Protein AF-A0A290Z9R5-F1 (afdb_monomer_lite)

Secondary structure (DSSP, 8-state):
--HHHHHHHGGGGTTS-HHHHHHHHHHH-TTTS--SPPTTTT----HHHHHHHHSTT-TTHHHHHHHHHHHTGGG--S-BTTB-HHHHHHHHHHHHTT-------

Radius of gyration: 13.71 Å; chains: 1; bounding box: 34×27×37 Å

Foldseek 3Di:
DCLLVLLVVLVVCQAPELVNLVVCCCPQVPLNPDPDDDPCPPPPDDLLRVLQVNCPPRPSLSSQLNSCCVPCNLNDAHHGSSDHSVSSNVSSVSNVVVDHGDDPD

Organism: NCBI:txid42197

pLDDT: mean 92.12, std 8.12, range [52.75, 98.31]

Sequence (105 aa):
MNLVGIAWALDLLRWVPTGVLVAVVEWDGLCWAAEDLPPWDGELLTDRELAARMCAGCPVADECLELELRTGGEFGVGVWGGLCEQDRRELFPHWLRRGERWERP

InterPro domains:
  IPR034768 WhiB-like iron-sulfur binding domain [PF02467] (47-91)
  IPR034768 WhiB-like iron-sulfur binding domain [PS51674] (30-90)

Structure (mmCIF, N/CA/C/O backbone):
data_AF-A0A290Z9R5-F1
#
_entry.id   AF-A0A290Z9R5-F1
#
loop_
_atom_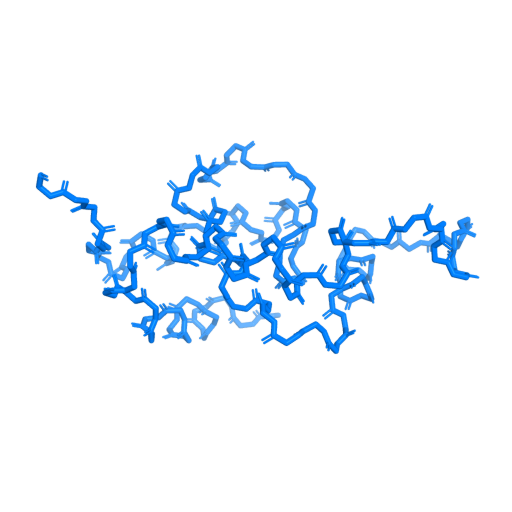site.group_PDB
_atom_site.id
_atom_site.type_symbol
_atom_site.label_atom_id
_atom_site.label_alt_id
_atom_site.label_comp_id
_atom_site.label_asym_id
_atom_site.label_entity_id
_atom_site.label_seq_id
_atom_site.pdbx_PDB_ins_code
_atom_site.Cartn_x
_atom_site.Cartn_y
_atom_site.Cartn_z
_atom_site.occupancy
_atom_site.B_iso_or_equiv
_atom_site.auth_seq_id
_atom_site.auth_comp_id
_atom_site.auth_asym_id
_atom_site.auth_atom_id
_atom_site.pdbx_PDB_model_num
ATOM 1 N N . MET A 1 1 ? -3.736 7.997 -13.945 1.00 79.44 1 MET A N 1
ATOM 2 C CA . MET A 1 1 ? -4.064 6.953 -12.951 1.00 79.44 1 MET A CA 1
ATOM 3 C C . MET A 1 1 ? -5.342 7.360 -12.226 1.00 79.44 1 MET A C 1
ATOM 5 O O . MET A 1 1 ? -5.507 8.546 -11.973 1.00 79.44 1 MET A O 1
ATOM 9 N N . ASN A 1 2 ? -6.269 6.437 -11.950 1.00 93.00 2 ASN A N 1
ATOM 10 C CA . ASN A 1 2 ? -7.528 6.755 -11.262 1.00 93.00 2 ASN A CA 1
ATOM 11 C C . ASN A 1 2 ? -7.393 6.518 -9.746 1.00 93.00 2 ASN A C 1
ATOM 13 O O . ASN A 1 2 ? -7.772 5.459 -9.254 1.00 93.00 2 ASN A O 1
ATOM 17 N N . LEU A 1 3 ? -6.864 7.503 -9.011 1.00 94.56 3 LEU A N 1
ATOM 18 C CA . LEU A 1 3 ? -6.632 7.389 -7.561 1.00 94.56 3 LEU A CA 1
ATOM 19 C C . LEU A 1 3 ? -7.930 7.191 -6.762 1.00 94.56 3 LEU A C 1
ATOM 21 O O . LEU A 1 3 ? -7.952 6.466 -5.774 1.00 94.56 3 LEU A O 1
ATOM 25 N N . VAL A 1 4 ? -9.041 7.784 -7.214 1.00 95.25 4 VAL A N 1
ATOM 26 C CA . VAL A 1 4 ? -10.359 7.576 -6.589 1.00 95.25 4 VAL A CA 1
ATOM 27 C C . VAL A 1 4 ? -10.809 6.125 -6.750 1.00 95.25 4 VAL A C 1
ATOM 29 O O . VAL A 1 4 ? -11.284 5.529 -5.789 1.00 95.25 4 VAL A O 1
ATOM 32 N N . GLY A 1 5 ? -10.631 5.554 -7.943 1.00 97.12 5 GLY A N 1
ATOM 33 C CA . GLY A 1 5 ? -10.948 4.153 -8.213 1.00 97.12 5 GLY A CA 1
ATOM 34 C C . GLY A 1 5 ? -10.111 3.190 -7.373 1.00 97.12 5 GLY A C 1
ATOM 35 O O . GLY A 1 5 ? -10.663 2.241 -6.829 1.00 97.12 5 GLY A O 1
ATOM 36 N N . ILE A 1 6 ? -8.816 3.474 -7.199 1.00 96.81 6 ILE A N 1
ATOM 37 C CA . ILE A 1 6 ? -7.935 2.687 -6.321 1.00 96.81 6 ILE A CA 1
ATOM 38 C C . ILE A 1 6 ? -8.431 2.763 -4.872 1.00 96.81 6 ILE A C 1
ATOM 40 O O . ILE A 1 6 ? -8.658 1.734 -4.246 1.00 96.81 6 ILE A O 1
ATOM 44 N N . ALA A 1 7 ? -8.701 3.965 -4.354 1.00 96.88 7 ALA A N 1
ATOM 45 C CA . ALA A 1 7 ? -9.231 4.123 -2.998 1.00 96.88 7 ALA A CA 1
ATOM 46 C C . ALA A 1 7 ? -10.572 3.390 -2.787 1.00 96.88 7 ALA A C 1
ATOM 48 O O . ALA A 1 7 ? -10.845 2.930 -1.682 1.00 96.88 7 ALA A O 1
ATOM 49 N N . TRP A 1 8 ? -11.415 3.291 -3.822 1.00 96.81 8 TRP A N 1
ATOM 50 C CA . TRP A 1 8 ? -12.656 2.510 -3.779 1.00 96.81 8 TRP A CA 1
ATOM 51 C C . TRP A 1 8 ? -12.415 1.006 -3.774 1.00 96.81 8 TRP A C 1
ATOM 53 O O . TRP A 1 8 ? -13.110 0.304 -3.047 1.00 96.81 8 TRP A O 1
ATOM 63 N N . ALA A 1 9 ? -11.452 0.508 -4.552 1.00 96.62 9 ALA A N 1
ATOM 64 C CA . ALA A 1 9 ? -11.108 -0.910 -4.545 1.00 96.62 9 ALA A CA 1
ATOM 65 C C . ALA A 1 9 ? -10.714 -1.363 -3.129 1.00 96.62 9 ALA A C 1
ATOM 67 O O . ALA A 1 9 ? -11.264 -2.331 -2.615 1.00 96.62 9 ALA A O 1
ATOM 68 N N . LEU A 1 10 ? -9.894 -0.574 -2.429 1.00 97.81 10 LEU A N 1
ATOM 69 C CA . LEU A 1 10 ? -9.427 -0.900 -1.076 1.00 97.81 10 LEU A CA 1
ATOM 70 C C . LEU A 1 10 ? -10.534 -0.977 -0.006 1.00 97.81 10 LEU A C 1
ATOM 72 O O . LEU A 1 10 ? -10.299 -1.475 1.094 1.00 97.81 10 LEU A O 1
ATOM 76 N N . ASP A 1 11 ? -11.767 -0.546 -0.297 1.00 97.19 11 ASP A N 1
ATOM 77 C CA . ASP A 1 11 ? -12.887 -0.739 0.631 1.00 97.19 11 ASP A CA 1
ATOM 78 C C . ASP A 1 11 ? -13.222 -2.214 0.875 1.00 97.19 11 ASP A C 1
ATOM 80 O O . ASP A 1 11 ? -13.776 -2.533 1.930 1.00 97.19 11 ASP A O 1
ATOM 84 N N . LEU A 1 12 ? -12.853 -3.113 -0.045 1.00 96.19 12 LEU A N 1
ATOM 85 C CA . LEU A 1 12 ? -13.014 -4.558 0.145 1.00 96.19 12 LEU A CA 1
ATOM 86 C C . LEU A 1 12 ? -12.197 -5.081 1.341 1.00 96.19 12 LEU A C 1
ATOM 88 O O . LEU A 1 12 ? -12.587 -6.060 1.975 1.00 96.19 12 LEU A O 1
ATOM 92 N N . LEU A 1 13 ? -11.116 -4.383 1.708 1.00 97.62 13 LEU A N 1
ATOM 93 C CA . LEU A 1 13 ? -10.216 -4.738 2.808 1.00 97.62 13 LEU A CA 1
ATOM 94 C C . LEU A 1 13 ? -10.531 -4.001 4.113 1.00 97.62 13 LEU A C 1
ATOM 96 O O . LEU A 1 13 ? -9.860 -4.211 5.126 1.00 97.62 13 LEU A O 1
ATOM 100 N N . ARG A 1 14 ? -11.564 -3.149 4.129 1.00 95.75 14 ARG A N 1
ATOM 101 C CA . ARG A 1 14 ? -11.883 -2.257 5.256 1.00 95.75 14 ARG A CA 1
ATOM 102 C C . ARG A 1 14 ? -11.924 -2.961 6.610 1.00 95.75 14 ARG A C 1
ATOM 104 O O . ARG A 1 14 ? -11.440 -2.418 7.601 1.00 95.75 14 ARG A O 1
ATOM 111 N N . TRP A 1 15 ? -12.508 -4.155 6.634 1.00 95.69 15 TRP A N 1
ATOM 112 C CA . TRP A 1 15 ? -12.740 -4.942 7.846 1.00 95.69 15 TRP A CA 1
ATOM 113 C C . TRP A 1 15 ? -11.727 -6.068 8.049 1.00 95.69 15 TRP A C 1
ATOM 115 O O . TRP A 1 15 ? -11.849 -6.843 8.994 1.00 95.69 15 TRP A O 1
ATOM 125 N N . VAL A 1 16 ? -10.722 -6.165 7.177 1.00 96.44 16 VAL A N 1
ATOM 126 C CA . VAL A 1 16 ? -9.619 -7.108 7.348 1.00 96.44 16 VAL A CA 1
ATOM 127 C C . VAL A 1 16 ? -8.702 -6.572 8.449 1.00 96.44 16 VAL A C 1
ATOM 129 O O . VAL A 1 16 ? -8.278 -5.416 8.366 1.00 96.44 16 VAL A O 1
ATOM 132 N N . PRO A 1 17 ? -8.377 -7.362 9.487 1.00 96.19 17 PRO A N 1
ATOM 133 C CA . PRO A 1 17 ? -7.453 -6.916 10.519 1.00 96.19 17 PRO A CA 1
ATOM 134 C C . PRO A 1 17 ? -6.060 -6.630 9.963 1.00 96.19 17 PRO A C 1
ATOM 136 O O . PRO A 1 17 ? -5.544 -7.410 9.168 1.00 96.19 17 PRO A O 1
ATOM 139 N N . THR A 1 18 ? -5.402 -5.571 10.444 1.00 95.62 18 THR A N 1
ATOM 140 C CA . THR A 1 18 ? -4.048 -5.207 9.985 1.00 95.62 18 THR A CA 1
ATOM 141 C C . THR A 1 18 ? -3.051 -6.360 10.129 1.00 95.62 18 THR A C 1
ATOM 143 O O . THR A 1 18 ? -2.252 -6.582 9.232 1.00 95.62 18 THR A O 1
ATOM 146 N N . GLY A 1 19 ? -3.144 -7.170 11.191 1.00 95.50 19 GLY A N 1
ATOM 147 C CA . GLY A 1 19 ? -2.286 -8.353 11.347 1.00 95.50 19 GLY A CA 1
ATOM 148 C C . GLY A 1 19 ? -2.504 -9.443 10.287 1.00 95.50 19 GLY A C 1
ATOM 149 O O . GLY A 1 19 ? -1.571 -10.172 9.974 1.00 95.50 19 GLY A O 1
ATOM 150 N N . VAL A 1 20 ? -3.706 -9.540 9.707 1.00 96.69 20 VAL A N 1
ATOM 151 C CA . VAL A 1 20 ? -3.975 -10.447 8.577 1.00 96.69 20 VAL A CA 1
ATOM 152 C C . VAL A 1 20 ? -3.359 -9.888 7.298 1.00 96.69 20 VAL A C 1
ATOM 154 O O . VAL A 1 20 ? -2.754 -10.650 6.554 1.00 96.69 20 VAL A O 1
ATOM 157 N N . LEU A 1 21 ? -3.451 -8.571 7.074 1.00 97.19 21 LEU A N 1
ATOM 158 C CA . LEU A 1 21 ? -2.772 -7.920 5.947 1.00 97.19 21 LEU A CA 1
ATOM 159 C C . LEU A 1 21 ? -1.258 -8.147 6.015 1.00 97.19 21 LEU A C 1
ATOM 161 O O . LEU A 1 21 ? -0.673 -8.543 5.017 1.00 97.19 21 LEU A O 1
ATOM 165 N N . VAL A 1 22 ? -0.644 -7.976 7.194 1.00 95.81 22 VAL A N 1
ATOM 166 C CA . VAL A 1 22 ? 0.784 -8.273 7.410 1.00 95.81 22 VAL A CA 1
ATOM 167 C C . VAL A 1 22 ? 1.105 -9.714 7.018 1.00 95.81 22 VAL A C 1
ATOM 169 O O . VAL A 1 22 ? 1.964 -9.925 6.172 1.00 95.81 22 VAL A O 1
ATOM 172 N N . ALA A 1 23 ? 0.382 -10.695 7.567 1.00 96.19 23 ALA A N 1
ATOM 173 C CA . ALA A 1 23 ? 0.658 -12.106 7.300 1.00 96.19 23 ALA A CA 1
ATOM 174 C C . ALA A 1 23 ? 0.534 -12.471 5.809 1.00 96.19 23 ALA A C 1
ATOM 176 O O . ALA A 1 23 ? 1.384 -13.174 5.274 1.00 96.19 23 ALA A O 1
ATOM 177 N N . VAL A 1 24 ? -0.507 -11.976 5.131 1.00 96.56 24 VAL A N 1
ATOM 178 C CA . VAL A 1 24 ? -0.726 -12.225 3.697 1.00 96.56 24 VAL A CA 1
ATOM 179 C C . VAL A 1 24 ? 0.371 -11.575 2.851 1.00 96.56 24 VAL A C 1
ATOM 181 O O . VAL A 1 24 ? 0.925 -12.214 1.962 1.00 96.56 24 VAL A O 1
ATOM 184 N N . VAL A 1 25 ? 0.731 -10.325 3.147 1.00 96.44 25 VAL A N 1
ATOM 185 C CA . VAL A 1 25 ? 1.775 -9.599 2.410 1.00 96.44 25 VAL A CA 1
ATOM 186 C C . VAL A 1 25 ? 3.150 -10.241 2.606 1.00 96.44 25 VAL A C 1
ATOM 188 O O . VAL A 1 25 ? 3.898 -10.364 1.640 1.00 96.44 25 VAL A O 1
ATOM 191 N N . GLU A 1 26 ? 3.474 -10.687 3.820 1.00 94.75 26 GLU A N 1
ATOM 192 C CA . GLU A 1 26 ? 4.740 -11.368 4.114 1.00 94.75 26 GLU A CA 1
ATOM 193 C C . GLU A 1 26 ? 4.860 -12.730 3.416 1.00 94.75 26 GLU A C 1
ATOM 195 O O . GLU A 1 26 ? 5.963 -13.123 3.039 1.00 94.75 26 GLU A O 1
ATOM 200 N N . TRP A 1 27 ? 3.756 -13.466 3.249 1.00 93.94 27 TRP A N 1
ATOM 201 C CA . TRP A 1 27 ? 3.784 -14.811 2.662 1.00 93.94 27 TRP A CA 1
ATOM 202 C C . TRP A 1 27 ? 3.650 -14.821 1.142 1.00 93.94 27 TRP A C 1
ATOM 204 O O . TRP A 1 27 ? 4.362 -15.570 0.475 1.00 93.94 27 TRP A O 1
ATOM 214 N N . ASP A 1 28 ? 2.768 -13.988 0.594 1.00 95.19 28 ASP A N 1
ATOM 215 C CA . ASP A 1 28 ? 2.397 -14.026 -0.825 1.00 95.19 28 ASP A CA 1
ATOM 216 C C . ASP A 1 28 ? 2.962 -12.830 -1.621 1.00 95.19 28 ASP A C 1
ATOM 218 O O . ASP A 1 28 ? 2.793 -12.735 -2.843 1.00 95.19 28 ASP A O 1
ATOM 222 N N . GLY A 1 29 ? 3.656 -11.903 -0.950 1.00 95.12 29 GLY A N 1
ATOM 223 C CA . GLY A 1 29 ? 4.300 -10.745 -1.561 1.00 95.12 29 GLY A CA 1
ATOM 224 C C . GLY A 1 29 ? 5.520 -11.130 -2.393 1.00 95.12 29 GLY A C 1
ATOM 225 O O . GLY A 1 29 ? 6.613 -11.328 -1.865 1.00 95.12 29 GLY A O 1
ATOM 226 N N . LEU A 1 30 ? 5.367 -11.151 -3.720 1.00 91.75 30 LEU A N 1
ATOM 227 C CA . LEU A 1 30 ? 6.433 -11.587 -4.636 1.00 91.75 30 LEU A CA 1
ATOM 228 C C . LEU A 1 30 ? 7.735 -10.786 -4.490 1.00 91.75 30 LEU A C 1
ATOM 230 O O . LEU A 1 30 ? 8.819 -11.352 -4.589 1.00 91.75 30 LEU A O 1
ATOM 234 N N . CYS A 1 31 ? 7.642 -9.476 -4.245 1.00 87.75 31 CYS A N 1
ATOM 235 C CA . CYS A 1 31 ? 8.815 -8.619 -4.059 1.00 87.75 31 CYS A CA 1
ATOM 236 C C . CYS A 1 31 ? 9.415 -8.698 -2.647 1.00 87.75 31 CYS A C 1
ATOM 238 O O . CYS A 1 31 ? 10.529 -8.229 -2.445 1.00 87.75 31 CYS A O 1
ATOM 240 N N . TRP A 1 32 ? 8.691 -9.270 -1.680 1.00 79.88 32 TRP A N 1
ATOM 241 C CA . TRP A 1 32 ? 9.163 -9.455 -0.305 1.00 79.88 32 TRP A CA 1
ATOM 242 C C . TRP A 1 32 ? 10.040 -10.702 -0.171 1.00 79.88 32 TRP A C 1
ATOM 244 O O . TRP A 1 32 ? 10.984 -10.721 0.612 1.00 79.88 32 TRP A O 1
ATOM 254 N N . ALA A 1 33 ? 9.730 -11.728 -0.965 1.00 71.94 33 ALA A N 1
ATOM 255 C CA . ALA A 1 33 ? 10.452 -12.995 -1.013 1.00 71.94 33 ALA A CA 1
ATOM 256 C C . ALA A 1 33 ? 11.593 -13.021 -2.050 1.00 71.94 33 ALA A C 1
ATOM 258 O O . ALA A 1 33 ? 12.238 -14.053 -2.224 1.00 71.94 33 ALA A O 1
ATOM 259 N N . ALA A 1 34 ? 11.827 -11.923 -2.777 1.00 71.88 34 ALA A N 1
ATOM 260 C CA . ALA A 1 34 ? 12.850 -11.876 -3.814 1.00 71.88 34 ALA A CA 1
ATOM 261 C C . ALA A 1 34 ? 14.255 -11.813 -3.190 1.00 71.88 34 ALA A C 1
ATOM 263 O O . ALA A 1 34 ? 14.617 -10.824 -2.557 1.00 71.88 34 ALA A O 1
ATOM 264 N N . GLU A 1 35 ? 15.049 -12.867 -3.382 1.00 71.44 35 GLU A N 1
ATOM 265 C CA . GLU A 1 35 ? 16.463 -12.896 -2.975 1.00 71.44 35 GLU A CA 1
ATOM 266 C C . GLU A 1 35 ? 17.387 -12.281 -4.041 1.00 71.44 35 GLU A C 1
ATOM 268 O O . GLU A 1 35 ? 18.449 -11.750 -3.714 1.00 71.44 35 GLU A O 1
ATOM 273 N N . ASP A 1 36 ? 16.954 -12.306 -5.305 1.00 78.62 36 ASP A N 1
ATOM 274 C CA . ASP A 1 36 ? 17.703 -11.803 -6.453 1.00 78.62 36 ASP A CA 1
ATOM 275 C C . ASP A 1 36 ? 17.213 -10.425 -6.906 1.00 78.62 36 ASP A C 1
ATOM 277 O O . ASP A 1 36 ? 16.025 -10.088 -6.833 1.00 78.62 36 ASP A O 1
ATOM 281 N N . LEU A 1 37 ? 18.141 -9.643 -7.463 1.00 74.88 37 LEU A N 1
ATOM 282 C CA . LEU A 1 37 ? 17.781 -8.448 -8.214 1.00 74.88 37 LEU A CA 1
ATOM 283 C C . LEU A 1 37 ? 16.957 -8.844 -9.451 1.00 74.88 37 LEU A C 1
ATOM 285 O O . LEU A 1 37 ? 17.240 -9.857 -10.098 1.00 74.88 37 LEU A O 1
ATOM 289 N N . PRO A 1 38 ? 15.925 -8.064 -9.799 1.00 80.31 38 PRO A N 1
ATOM 290 C CA . PRO A 1 38 ? 15.113 -8.363 -10.963 1.00 80.31 38 PRO A CA 1
ATOM 291 C C . PRO A 1 38 ? 15.943 -8.229 -12.253 1.00 80.31 38 PRO A C 1
ATOM 293 O O . PRO A 1 38 ? 16.799 -7.360 -12.312 1.00 80.31 38 PRO A O 1
ATOM 296 N N . PRO A 1 39 ? 15.639 -8.967 -13.340 1.00 82.94 39 PRO A N 1
ATOM 297 C CA . PRO A 1 39 ? 16.441 -8.972 -14.579 1.00 82.94 39 PRO A CA 1
ATOM 298 C C . PRO A 1 39 ? 16.588 -7.628 -15.309 1.00 82.94 39 PRO A C 1
ATOM 300 O O . PRO A 1 39 ? 17.291 -7.537 -16.311 1.00 82.94 39 PRO A O 1
ATOM 303 N N . TRP A 1 40 ? 15.825 -6.630 -14.878 1.00 82.88 40 TRP A N 1
ATOM 304 C CA . TRP A 1 40 ? 15.808 -5.269 -15.399 1.00 82.88 40 TRP A CA 1
ATOM 305 C C . TRP A 1 40 ? 16.511 -4.294 -14.439 1.00 82.88 40 TRP A C 1
ATOM 307 O O . TRP A 1 40 ? 16.361 -3.077 -14.565 1.00 82.88 40 TRP A O 1
ATOM 317 N N . ASP A 1 41 ? 17.271 -4.807 -13.467 1.00 80.81 41 ASP A N 1
ATOM 318 C CA . ASP A 1 41 ? 18.143 -3.998 -12.630 1.00 80.81 41 ASP A CA 1
ATOM 319 C C . ASP A 1 41 ? 19.149 -3.221 -13.498 1.00 80.81 41 ASP A C 1
ATOM 321 O O . ASP A 1 41 ? 19.710 -3.727 -14.469 1.00 80.81 41 ASP A O 1
ATOM 325 N N . GLY A 1 42 ? 19.307 -1.927 -13.208 1.00 82.12 42 GLY A N 1
ATOM 326 C CA . GLY A 1 42 ? 20.135 -1.021 -14.010 1.00 82.12 42 GLY A CA 1
ATOM 327 C C . GLY A 1 42 ? 19.447 -0.397 -15.234 1.00 82.12 42 GLY A C 1
ATOM 328 O O . GLY A 1 42 ? 20.024 0.512 -15.836 1.00 82.12 42 GLY A O 1
ATOM 329 N N . GLU A 1 43 ? 18.218 -0.796 -15.587 1.00 91.44 43 GLU A N 1
ATOM 330 C CA . GLU A 1 43 ? 17.397 -0.025 -16.530 1.00 91.44 43 GLU A CA 1
ATOM 331 C C . GLU A 1 43 ? 17.013 1.338 -15.914 1.00 91.44 43 GLU A C 1
ATOM 333 O O . GLU A 1 43 ? 16.656 1.437 -14.738 1.00 91.44 43 GLU A O 1
ATOM 338 N N . LEU A 1 44 ? 17.062 2.411 -16.712 1.00 91.50 44 LEU A N 1
ATOM 339 C CA . LEU A 1 44 ? 16.601 3.741 -16.296 1.00 91.50 44 LEU A CA 1
ATOM 340 C C . LEU A 1 44 ? 15.071 3.799 -16.352 1.00 91.50 44 LEU A C 1
ATOM 342 O O . LEU A 1 44 ? 14.493 4.213 -17.356 1.00 91.50 44 LEU A O 1
ATOM 346 N N . LEU A 1 45 ? 14.432 3.368 -15.268 1.00 91.81 45 LEU A N 1
ATOM 347 C CA . LEU A 1 45 ? 12.987 3.447 -15.073 1.00 91.81 45 LEU A CA 1
ATOM 348 C C . LEU A 1 45 ? 12.632 4.683 -14.247 1.00 91.81 45 LEU A C 1
ATOM 350 O O . LEU A 1 45 ? 13.339 5.047 -13.308 1.00 91.81 45 LEU A O 1
ATOM 354 N N . THR A 1 46 ? 11.504 5.311 -14.561 1.00 95.38 46 THR A N 1
ATOM 355 C CA . THR A 1 46 ? 10.873 6.240 -13.617 1.00 95.38 46 THR A CA 1
ATOM 356 C C . THR A 1 46 ? 10.361 5.476 -12.394 1.00 95.38 46 THR A C 1
ATOM 358 O O . THR A 1 46 ? 10.014 4.299 -12.497 1.00 95.38 46 THR A O 1
ATOM 361 N N . ASP A 1 47 ? 10.211 6.143 -11.247 1.00 94.06 47 ASP A N 1
ATOM 362 C CA . ASP A 1 47 ? 9.689 5.503 -10.027 1.00 94.06 47 ASP A CA 1
ATOM 363 C C . ASP A 1 47 ? 8.326 4.829 -10.245 1.00 94.06 47 ASP A C 1
ATOM 365 O O . ASP A 1 47 ? 8.028 3.790 -9.657 1.00 94.06 47 ASP A O 1
ATOM 369 N N . ARG A 1 48 ? 7.491 5.403 -11.121 1.00 95.12 48 ARG A N 1
ATOM 370 C CA . ARG A 1 48 ? 6.186 4.836 -11.475 1.00 95.12 48 ARG A CA 1
ATOM 371 C C . ARG A 1 48 ? 6.323 3.562 -12.312 1.00 95.12 48 ARG A C 1
ATOM 373 O O . ARG A 1 48 ? 5.585 2.608 -12.082 1.00 95.12 48 ARG A O 1
ATOM 380 N N . GLU A 1 49 ? 7.240 3.533 -13.277 1.00 95.25 49 GLU A N 1
ATOM 381 C CA . GLU A 1 49 ? 7.512 2.331 -14.078 1.00 95.25 49 GLU A CA 1
ATOM 382 C C . GLU A 1 49 ? 8.135 1.229 -13.227 1.00 95.25 49 GLU A C 1
ATOM 384 O O . GLU A 1 49 ? 7.723 0.074 -13.335 1.00 95.25 49 GLU A O 1
ATOM 389 N N . LEU A 1 50 ? 9.063 1.596 -12.339 1.00 93.69 50 LEU A N 1
ATOM 390 C CA . LEU A 1 50 ? 9.647 0.693 -11.356 1.00 93.69 50 LEU A CA 1
ATOM 391 C C . LEU A 1 50 ? 8.551 0.062 -10.491 1.00 93.69 50 LEU A C 1
ATOM 393 O O . LEU A 1 50 ? 8.462 -1.161 -10.416 1.00 93.69 50 LEU A O 1
ATOM 397 N N . ALA A 1 51 ? 7.674 0.879 -9.902 1.00 95.12 51 ALA A N 1
ATOM 398 C CA . ALA A 1 51 ? 6.593 0.399 -9.049 1.00 95.12 51 ALA A CA 1
ATOM 399 C C . ALA A 1 51 ? 5.637 -0.551 -9.786 1.00 95.12 51 ALA A C 1
ATOM 401 O O . ALA A 1 51 ? 5.341 -1.647 -9.304 1.00 95.12 51 ALA A O 1
ATOM 402 N N . ALA A 1 52 ? 5.199 -0.160 -10.987 1.00 94.31 52 ALA A N 1
ATOM 403 C CA . ALA A 1 52 ? 4.311 -0.974 -11.807 1.00 94.31 52 ALA A CA 1
ATOM 404 C C . ALA A 1 52 ? 4.952 -2.316 -12.190 1.00 94.31 52 ALA A C 1
ATOM 406 O O . ALA A 1 52 ? 4.282 -3.347 -12.162 1.00 94.31 52 ALA A O 1
ATOM 407 N N . ARG A 1 53 ? 6.247 -2.318 -12.528 1.00 94.00 53 ARG A N 1
ATOM 408 C CA . ARG A 1 53 ? 6.969 -3.520 -12.957 1.00 94.00 53 ARG A CA 1
ATOM 409 C C . ARG A 1 53 ? 7.308 -4.447 -11.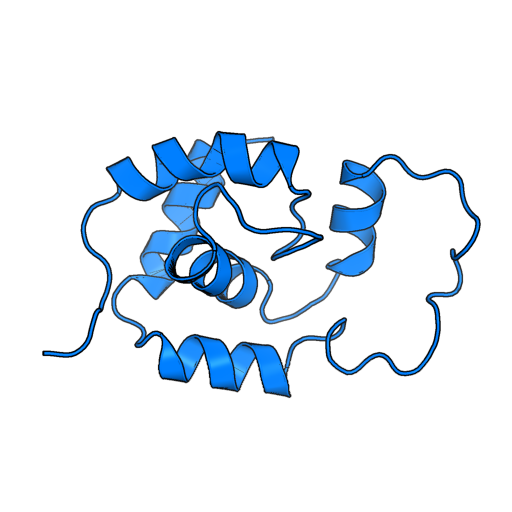792 1.00 94.00 53 ARG A C 1
ATOM 411 O O . ARG A 1 53 ? 7.178 -5.655 -11.952 1.00 94.00 53 ARG A O 1
ATOM 418 N N . MET A 1 54 ? 7.673 -3.904 -10.628 1.00 92.38 54 MET A N 1
ATOM 419 C CA . MET A 1 54 ? 7.914 -4.682 -9.403 1.00 92.38 54 MET A CA 1
ATOM 420 C C . MET A 1 54 ? 6.673 -5.437 -8.937 1.00 92.38 54 MET A C 1
ATOM 422 O O . MET A 1 54 ? 6.767 -6.593 -8.539 1.00 92.38 54 MET A O 1
ATOM 426 N N . CYS A 1 55 ? 5.509 -4.789 -8.977 1.00 94.94 55 CYS A N 1
ATOM 427 C CA . CYS A 1 55 ? 4.272 -5.380 -8.469 1.00 94.94 55 CYS A CA 1
ATOM 428 C C . CYS A 1 55 ? 3.461 -6.121 -9.541 1.00 94.94 55 CYS A C 1
ATOM 430 O O . CYS A 1 55 ? 2.403 -6.672 -9.230 1.00 94.94 55 CYS A O 1
ATOM 432 N N . ALA A 1 56 ? 3.928 -6.154 -10.793 1.00 93.00 56 ALA A N 1
ATOM 433 C CA . ALA A 1 56 ? 3.237 -6.832 -11.881 1.00 93.00 56 ALA A CA 1
ATOM 434 C C . ALA A 1 56 ? 3.051 -8.327 -11.569 1.00 93.00 56 ALA A C 1
ATOM 436 O O . ALA A 1 56 ? 4.016 -9.069 -11.406 1.00 93.00 56 ALA A O 1
ATOM 437 N N . GLY A 1 57 ? 1.794 -8.770 -11.503 1.00 93.75 57 GLY A N 1
ATOM 438 C CA . GLY A 1 57 ? 1.444 -10.164 -11.214 1.00 93.75 57 GLY A CA 1
ATOM 439 C C . GLY A 1 57 ? 1.505 -10.558 -9.734 1.00 93.75 57 GLY A C 1
ATOM 440 O O . GLY A 1 57 ? 1.238 -11.717 -9.427 1.00 93.75 57 GLY A O 1
ATOM 441 N N . CYS A 1 58 ? 1.810 -9.628 -8.820 1.00 95.62 58 CYS A N 1
ATOM 442 C CA . CYS A 1 58 ? 1.740 -9.893 -7.385 1.00 95.62 58 CYS A CA 1
ATOM 443 C C . CYS A 1 58 ? 0.276 -10.122 -6.964 1.00 95.62 58 CYS A C 1
ATOM 445 O O . CYS A 1 58 ? -0.558 -9.247 -7.218 1.00 95.62 58 CYS A O 1
ATOM 447 N N . PRO A 1 59 ? -0.060 -11.261 -6.329 1.00 96.38 59 PRO A N 1
ATOM 448 C CA . PRO A 1 59 ? -1.446 -11.595 -5.997 1.00 96.38 59 PRO A CA 1
ATOM 449 C C . PRO A 1 59 ? -2.028 -10.735 -4.870 1.00 96.38 59 PRO A C 1
ATOM 451 O O . PRO A 1 59 ? -3.241 -10.722 -4.702 1.00 96.38 59 PRO A O 1
ATOM 454 N N . VAL A 1 60 ? -1.177 -10.023 -4.124 1.00 97.44 60 VAL A N 1
ATOM 455 C CA . VAL A 1 60 ? -1.536 -9.297 -2.894 1.00 97.44 60 VAL A CA 1
ATOM 456 C C . VAL A 1 60 ? -1.270 -7.793 -2.987 1.00 97.44 60 VAL A C 1
ATOM 458 O O . VAL A 1 60 ? -0.897 -7.137 -2.014 1.00 97.44 60 VAL A O 1
ATOM 461 N N . ALA A 1 61 ? -1.376 -7.231 -4.195 1.00 97.25 61 ALA A N 1
ATOM 462 C CA . ALA A 1 61 ? -1.074 -5.820 -4.435 1.00 97.25 61 ALA A CA 1
ATOM 463 C C . ALA A 1 61 ? -2.004 -4.876 -3.647 1.00 97.25 61 ALA A C 1
ATOM 465 O O . ALA A 1 61 ? -1.526 -3.887 -3.087 1.00 97.25 61 ALA A O 1
ATOM 466 N N . ASP A 1 62 ? -3.297 -5.198 -3.556 1.00 98.00 62 ASP A N 1
ATOM 467 C CA . ASP A 1 62 ? -4.277 -4.384 -2.830 1.00 98.00 62 ASP A CA 1
ATOM 468 C C . ASP A 1 62 ? -4.067 -4.484 -1.310 1.00 98.00 62 ASP A C 1
ATOM 470 O O . ASP A 1 62 ? -4.097 -3.469 -0.614 1.00 98.00 62 ASP A O 1
ATOM 474 N N . GLU A 1 63 ? -3.780 -5.679 -0.787 1.00 98.31 63 GLU A N 1
ATOM 475 C CA . GLU A 1 63 ? -3.455 -5.916 0.623 1.00 98.31 63 GLU A CA 1
ATOM 476 C C . GLU A 1 63 ? -2.173 -5.193 1.033 1.00 98.31 63 GLU A C 1
ATOM 478 O O . GLU A 1 63 ? -2.132 -4.562 2.090 1.00 98.31 63 GLU A O 1
ATOM 483 N N . CYS A 1 64 ? -1.152 -5.236 0.173 1.00 97.81 64 CYS A N 1
ATOM 484 C CA . CYS A 1 64 ? 0.105 -4.516 0.344 1.00 97.81 64 CYS A CA 1
ATOM 485 C C . CYS A 1 64 ? -0.125 -3.001 0.412 1.00 97.81 64 CYS A C 1
ATOM 487 O O . CYS A 1 64 ? 0.415 -2.331 1.293 1.00 97.81 64 CYS A O 1
ATOM 489 N N . LEU A 1 65 ? -0.964 -2.461 -0.478 1.00 97.88 65 LEU A N 1
ATOM 490 C CA . LEU A 1 65 ? -1.279 -1.036 -0.483 1.00 97.88 65 LEU A CA 1
ATOM 491 C C . LEU A 1 65 ? -2.103 -0.615 0.740 1.00 97.88 65 LEU A C 1
ATOM 493 O O . LEU A 1 65 ? -1.800 0.401 1.360 1.00 97.88 65 LEU A O 1
ATOM 497 N N . GLU A 1 66 ? -3.133 -1.382 1.099 1.00 98.00 66 GLU A N 1
ATOM 498 C CA . GLU A 1 66 ? -3.960 -1.108 2.277 1.00 98.00 66 GLU A CA 1
ATOM 499 C C . GLU A 1 66 ? -3.136 -1.169 3.566 1.00 98.00 66 GLU A C 1
ATOM 501 O O . GLU A 1 66 ? -3.307 -0.309 4.432 1.00 98.00 66 GLU A O 1
ATOM 506 N N . LEU A 1 67 ? -2.238 -2.153 3.693 1.00 97.25 67 LEU A N 1
ATOM 507 C CA . LEU A 1 67 ? -1.325 -2.265 4.828 1.00 97.25 67 LEU A CA 1
ATOM 508 C C . LEU A 1 67 ? -0.501 -0.986 4.978 1.00 97.25 67 LEU A C 1
ATOM 510 O O . LEU A 1 67 ? -0.523 -0.366 6.040 1.00 97.25 67 LEU A O 1
ATOM 514 N N . GLU A 1 68 ? 0.147 -0.558 3.897 1.00 97.50 68 GLU A N 1
ATOM 515 C CA . GLU A 1 68 ? 1.018 0.612 3.922 1.00 97.50 68 GLU A CA 1
ATOM 516 C C . GLU A 1 68 ? 0.264 1.907 4.239 1.00 97.50 68 GLU A C 1
ATOM 518 O O . GLU A 1 68 ? 0.737 2.732 5.022 1.00 97.50 68 GLU A O 1
ATOM 523 N N . LEU A 1 69 ? -0.939 2.096 3.688 1.00 96.94 69 LEU A N 1
ATOM 524 C CA . LEU A 1 69 ? -1.744 3.280 4.002 1.00 96.94 69 LEU A CA 1
ATOM 525 C C . LEU A 1 69 ? -2.159 3.314 5.483 1.00 96.94 69 LEU A C 1
ATOM 527 O O . LEU A 1 69 ? -2.280 4.403 6.042 1.00 96.94 69 LEU A O 1
ATOM 531 N N . ARG A 1 70 ? -2.331 2.157 6.141 1.00 95.81 70 ARG A N 1
ATOM 532 C CA . ARG A 1 70 ? -2.628 2.084 7.584 1.00 95.81 70 ARG A CA 1
ATOM 533 C C . ARG A 1 70 ? -1.408 2.328 8.466 1.00 95.81 70 ARG A C 1
ATOM 535 O O . ARG A 1 70 ? -1.555 2.926 9.527 1.00 95.81 70 ARG A O 1
ATOM 542 N N . THR A 1 71 ? -0.234 1.829 8.082 1.00 94.06 71 THR A N 1
ATOM 543 C CA . THR A 1 71 ? 0.952 1.825 8.956 1.00 94.06 71 THR A CA 1
ATOM 544 C C . THR A 1 71 ? 1.949 2.932 8.637 1.00 94.06 71 THR A C 1
ATOM 546 O O . THR A 1 71 ? 2.488 3.543 9.558 1.00 94.06 71 THR A O 1
ATOM 549 N N . GLY A 1 72 ? 2.201 3.193 7.354 1.00 91.19 72 GLY A N 1
ATOM 550 C CA . GLY A 1 72 ? 3.133 4.218 6.876 1.00 91.19 72 GLY A CA 1
ATOM 551 C C . GLY A 1 72 ? 2.465 5.565 6.590 1.00 91.19 72 GLY A C 1
ATOM 552 O O . GLY A 1 72 ? 3.093 6.618 6.738 1.00 91.19 72 GLY A O 1
ATOM 553 N N . GLY A 1 73 ? 1.186 5.555 6.204 1.00 90.62 73 GLY A N 1
ATOM 554 C CA . GLY A 1 73 ? 0.425 6.766 5.891 1.00 90.62 73 GLY A CA 1
ATOM 555 C C . GLY A 1 73 ? 1.105 7.633 4.820 1.00 90.62 73 GLY A C 1
ATOM 556 O O . GLY A 1 73 ? 1.513 7.137 3.772 1.00 90.62 73 GLY A O 1
ATOM 557 N N . GLU A 1 74 ? 1.254 8.938 5.076 1.00 88.56 74 GLU A N 1
ATOM 558 C CA . GLU A 1 74 ? 1.913 9.885 4.152 1.00 88.56 74 GLU A CA 1
ATOM 559 C C . GLU A 1 74 ? 3.456 9.801 4.135 1.00 88.56 74 GLU A C 1
ATOM 561 O O . GLU A 1 74 ? 4.105 10.323 3.219 1.00 88.56 74 GLU A O 1
ATOM 566 N N . PHE A 1 75 ? 4.046 9.154 5.145 1.00 90.56 75 PHE A N 1
ATOM 567 C CA . PHE A 1 75 ? 5.498 9.074 5.355 1.00 90.56 75 PHE A CA 1
ATOM 568 C C . PHE A 1 75 ? 6.109 7.754 4.888 1.00 90.56 75 PHE A C 1
ATOM 570 O O . PHE A 1 75 ? 7.325 7.587 4.940 1.00 90.56 75 PHE A O 1
ATOM 577 N N . GLY A 1 76 ? 5.267 6.835 4.431 1.00 88.62 76 GLY A N 1
ATOM 578 C CA . GLY A 1 76 ? 5.668 5.572 3.849 1.00 88.62 76 GLY A CA 1
ATOM 579 C C . GLY A 1 76 ? 6.702 5.715 2.734 1.00 88.62 76 GLY A C 1
ATOM 580 O O . GLY A 1 76 ? 6.541 6.577 1.866 1.00 88.62 76 GLY A O 1
ATOM 581 N N . VAL A 1 77 ? 7.708 4.838 2.685 1.00 91.38 77 VAL A N 1
ATOM 582 C CA . VAL A 1 77 ? 8.808 4.879 1.698 1.00 91.38 77 VAL A CA 1
ATOM 583 C C . VAL A 1 77 ? 8.816 3.649 0.797 1.00 91.38 77 VAL A C 1
ATOM 585 O O . VAL A 1 77 ? 8.401 2.566 1.199 1.00 91.38 77 VAL A O 1
ATOM 588 N N . GLY A 1 78 ? 9.306 3.805 -0.432 1.00 91.75 78 GLY A N 1
ATOM 589 C CA . GLY A 1 78 ? 9.435 2.703 -1.390 1.00 91.75 78 GLY A CA 1
ATOM 590 C C . GLY A 1 78 ? 8.138 2.337 -2.123 1.00 91.75 78 GLY A C 1
ATOM 591 O O . GLY A 1 78 ? 7.134 3.060 -2.072 1.00 91.75 78 GLY A O 1
ATOM 592 N N . VAL A 1 79 ? 8.190 1.211 -2.839 1.00 94.81 79 VAL A N 1
ATOM 593 C CA . VAL A 1 79 ? 7.113 0.690 -3.695 1.00 94.81 79 VAL A CA 1
ATOM 594 C C . VAL A 1 79 ? 6.155 -0.177 -2.887 1.00 94.81 79 VAL A C 1
ATOM 596 O O . VAL A 1 79 ? 6.587 -1.137 -2.259 1.00 94.81 79 VAL A O 1
ATOM 599 N N . TRP A 1 80 ? 4.857 0.126 -2.959 1.00 96.62 80 TRP A N 1
ATOM 600 C CA . TRP A 1 80 ? 3.810 -0.672 -2.311 1.00 96.62 80 TRP A CA 1
ATOM 601 C C . TRP A 1 80 ? 2.584 -0.757 -3.211 1.00 96.62 80 TRP A C 1
ATOM 603 O O . TRP A 1 80 ? 2.129 0.265 -3.728 1.00 96.62 80 TRP A O 1
ATOM 613 N N . GLY A 1 81 ? 2.070 -1.971 -3.427 1.00 96.81 81 GLY A N 1
ATOM 614 C CA . GLY A 1 81 ? 0.882 -2.224 -4.251 1.00 96.81 81 GLY A CA 1
ATOM 615 C C . GLY A 1 81 ? 0.902 -1.571 -5.636 1.00 96.81 81 GLY A C 1
ATOM 616 O O . GLY A 1 81 ? -0.110 -1.066 -6.113 1.00 96.81 81 GLY A O 1
ATOM 617 N N . GLY A 1 82 ? 2.075 -1.524 -6.270 1.00 96.25 82 GLY A N 1
ATOM 618 C CA . GLY A 1 82 ? 2.266 -0.941 -7.599 1.00 96.25 82 GLY A CA 1
ATOM 619 C C . GLY A 1 82 ? 2.352 0.584 -7.636 1.00 96.25 82 GLY A C 1
ATOM 620 O O . GLY A 1 82 ? 2.391 1.154 -8.726 1.00 96.25 82 GLY A O 1
ATOM 621 N N . LEU A 1 83 ? 2.407 1.253 -6.480 1.00 97.19 83 LEU A N 1
ATOM 622 C CA . LEU A 1 83 ? 2.545 2.704 -6.377 1.00 97.19 83 LEU A CA 1
ATOM 623 C C . LEU A 1 83 ? 3.916 3.103 -5.836 1.00 97.19 83 LEU A C 1
ATOM 625 O O . LEU A 1 83 ? 4.430 2.509 -4.884 1.00 97.19 83 LEU A O 1
ATOM 629 N N . CYS A 1 84 ? 4.484 4.150 -6.434 1.00 95.94 84 CYS A N 1
ATOM 630 C CA . CYS A 1 84 ? 5.629 4.852 -5.871 1.00 95.94 84 CYS A CA 1
ATOM 631 C C . CYS A 1 84 ? 5.190 5.775 -4.723 1.00 95.94 84 CYS A C 1
ATOM 633 O O . CYS A 1 84 ? 4.002 6.040 -4.523 1.00 95.94 84 CYS A O 1
ATOM 635 N N . GLU A 1 85 ? 6.165 6.304 -3.987 1.00 96.19 85 GLU A N 1
ATOM 636 C CA . GLU A 1 85 ? 5.939 7.208 -2.855 1.00 96.19 85 GLU A CA 1
ATOM 637 C C . GLU A 1 85 ? 5.083 8.427 -3.229 1.00 96.19 85 GLU A C 1
ATOM 639 O O . GLU A 1 85 ? 4.141 8.763 -2.511 1.00 96.19 85 GLU A O 1
ATOM 644 N N . GLN A 1 86 ? 5.366 9.065 -4.371 1.00 95.56 86 GLN A N 1
ATOM 645 C CA . GLN A 1 86 ? 4.609 10.233 -4.820 1.00 95.56 86 GLN A CA 1
ATOM 646 C C . GLN A 1 86 ? 3.133 9.888 -5.074 1.00 95.56 86 GLN A C 1
ATOM 648 O O . GLN A 1 86 ? 2.249 10.545 -4.525 1.00 95.56 86 GLN A O 1
ATOM 653 N N . ASP A 1 87 ? 2.859 8.839 -5.853 1.00 96.56 87 ASP A N 1
ATOM 654 C CA . ASP A 1 87 ? 1.484 8.436 -6.172 1.00 96.56 87 ASP A CA 1
ATOM 655 C C . ASP A 1 87 ? 0.721 7.990 -4.915 1.00 96.56 87 ASP A C 1
ATOM 657 O O . ASP A 1 87 ? -0.468 8.281 -4.766 1.00 96.56 87 ASP A O 1
ATOM 661 N N . ARG A 1 88 ? 1.406 7.328 -3.973 1.00 96.94 88 ARG A N 1
ATOM 662 C CA . ARG A 1 88 ? 0.817 6.933 -2.688 1.00 96.94 88 ARG A CA 1
ATOM 663 C C . ARG A 1 88 ? 0.463 8.146 -1.824 1.00 96.94 88 ARG A C 1
ATOM 665 O O . ARG A 1 88 ? -0.625 8.172 -1.247 1.00 96.94 88 ARG A O 1
ATOM 672 N N . ARG A 1 89 ? 1.321 9.171 -1.767 1.00 96.00 89 ARG A N 1
ATOM 673 C CA . ARG A 1 89 ? 1.011 10.437 -1.074 1.00 96.00 89 ARG A CA 1
ATOM 674 C C . ARG A 1 89 ? -0.207 11.131 -1.670 1.00 96.00 89 ARG A C 1
ATOM 676 O O . ARG A 1 89 ? -1.044 11.635 -0.927 1.00 96.00 89 ARG A O 1
ATOM 683 N N . GLU A 1 90 ? -0.339 11.122 -2.994 1.00 96.56 90 GLU A N 1
ATOM 684 C CA . GLU A 1 90 ? -1.517 11.667 -3.675 1.00 96.56 90 GLU A CA 1
ATOM 685 C C . GLU A 1 90 ? -2.779 10.825 -3.412 1.00 96.56 90 GLU A C 1
ATOM 687 O O . GLU A 1 90 ? -3.873 11.377 -3.288 1.00 96.56 90 GLU A O 1
ATOM 692 N N . LEU A 1 91 ? -2.650 9.500 -3.270 1.00 97.31 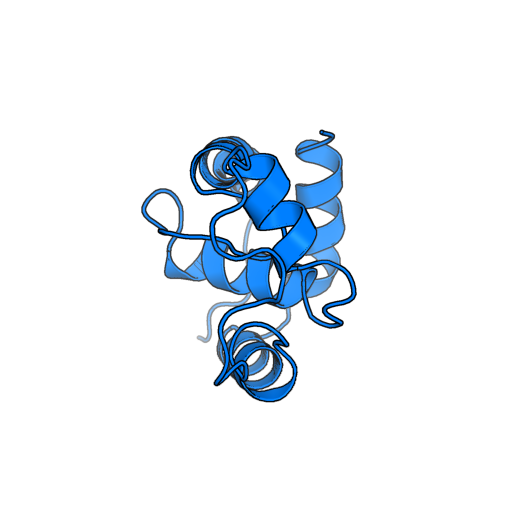91 LEU A N 1
ATOM 693 C CA . LEU A 1 91 ? -3.751 8.591 -2.938 1.00 97.31 91 LEU A CA 1
ATOM 694 C C . LEU A 1 91 ? -4.253 8.757 -1.494 1.00 97.31 91 LEU A C 1
ATOM 696 O O . LEU A 1 91 ? -5.462 8.677 -1.255 1.00 97.31 91 LEU A O 1
ATOM 700 N N . PHE A 1 92 ? -3.357 8.985 -0.533 1.00 97.06 92 PHE A N 1
ATOM 701 C CA . PHE A 1 92 ? -3.659 8.936 0.902 1.00 97.06 92 PHE A CA 1
ATOM 702 C C . PHE A 1 92 ? -4.864 9.810 1.331 1.00 97.06 92 PHE A C 1
ATOM 704 O O . PHE A 1 92 ? -5.767 9.292 1.995 1.00 97.06 92 PHE A O 1
ATOM 711 N N . PRO A 1 93 ? -5.027 11.069 0.869 1.00 96.69 93 PRO A N 1
ATOM 712 C CA . PRO A 1 93 ? -6.226 11.860 1.158 1.00 96.69 93 PRO A CA 1
ATOM 713 C C . PRO A 1 93 ? -7.532 11.263 0.610 1.00 96.69 93 PRO A C 1
ATOM 715 O O . PRO A 1 93 ? -8.600 11.474 1.187 1.00 96.69 93 PRO A O 1
ATOM 718 N N . HIS A 1 94 ? -7.490 10.546 -0.520 1.00 96.75 94 HIS A N 1
ATOM 719 C CA . HIS A 1 94 ? -8.665 9.864 -1.079 1.00 96.75 94 HIS A CA 1
ATOM 720 C C . HIS A 1 94 ? -9.053 8.654 -0.237 1.00 96.75 94 HIS A C 1
ATOM 722 O O . HIS A 1 94 ? -10.244 8.424 -0.020 1.00 96.75 94 HIS A O 1
ATOM 728 N N . TRP A 1 95 ? -8.053 7.930 0.258 1.00 97.25 95 TRP A N 1
ATOM 729 C CA . TRP A 1 95 ? -8.228 6.803 1.159 1.00 97.25 95 TRP A CA 1
ATOM 730 C C . TRP A 1 95 ? -8.806 7.231 2.516 1.00 97.25 95 TRP A C 1
ATOM 732 O O . TRP A 1 95 ? -9.811 6.667 2.943 1.00 97.25 95 TRP A O 1
ATOM 742 N N . LEU A 1 96 ? -8.291 8.306 3.129 1.00 95.62 96 LEU A N 1
ATOM 743 C CA . LEU A 1 96 ? -8.825 8.850 4.390 1.00 95.62 96 LEU A CA 1
ATOM 744 C C . LEU A 1 96 ? -10.314 9.214 4.287 1.00 95.62 96 LEU A C 1
ATOM 746 O O . LEU A 1 96 ? -11.100 8.950 5.196 1.00 95.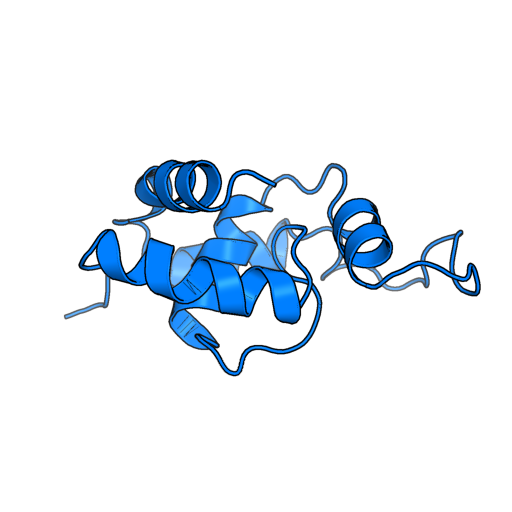62 96 LEU A O 1
ATOM 750 N N . ARG A 1 97 ? -10.745 9.754 3.139 1.00 96.19 97 ARG A N 1
ATOM 751 C CA . ARG A 1 97 ? -12.163 10.064 2.877 1.00 96.19 97 ARG A CA 1
ATOM 752 C C . ARG A 1 97 ? -13.061 8.832 2.785 1.00 96.19 97 ARG A C 1
ATOM 754 O O . ARG A 1 97 ? -14.282 8.984 2.790 1.00 96.19 97 ARG A O 1
ATOM 761 N N . ARG A 1 98 ? -12.504 7.623 2.685 1.00 93.88 98 ARG A N 1
ATOM 762 C CA . ARG A 1 98 ? -13.291 6.388 2.752 1.00 93.88 98 ARG A CA 1
ATOM 763 C C . ARG A 1 98 ? -13.749 6.089 4.181 1.00 93.88 98 ARG A C 1
ATOM 765 O O . ARG A 1 98 ? -14.677 5.304 4.337 1.00 93.88 98 ARG A O 1
ATOM 772 N N . GLY A 1 99 ? -13.180 6.715 5.209 1.00 90.56 99 GLY A N 1
ATOM 773 C CA . GLY A 1 99 ? -13.578 6.526 6.607 1.00 90.56 99 GLY A CA 1
ATOM 774 C C . GLY A 1 99 ? -12.863 5.361 7.289 1.00 90.56 99 GLY A C 1
ATOM 775 O O . GLY A 1 99 ? -11.878 4.839 6.771 1.00 90.56 99 GLY A O 1
ATOM 776 N N . GLU A 1 100 ? -13.382 4.955 8.445 1.00 89.88 100 GLU A N 1
ATOM 777 C CA . GLU A 1 100 ? -12.695 4.063 9.386 1.00 89.88 100 GLU A CA 1
ATOM 778 C C . GLU A 1 100 ? -12.305 2.705 8.785 1.00 89.88 100 GLU A C 1
ATOM 780 O O . GLU A 1 100 ? -12.990 2.154 7.908 1.00 89.88 100 GLU A O 1
ATOM 785 N N . ARG A 1 101 ? -11.177 2.188 9.278 1.00 91.56 101 ARG A N 1
ATOM 786 C CA . ARG A 1 101 ? -10.640 0.852 9.019 1.00 91.56 101 ARG A CA 1
ATOM 787 C C . ARG A 1 101 ? -10.630 0.054 10.308 1.00 91.56 101 ARG A C 1
ATOM 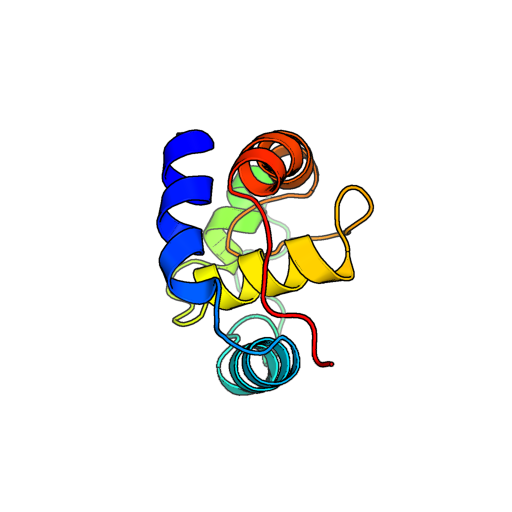789 O O . ARG A 1 101 ? -10.665 0.627 11.392 1.00 91.56 101 ARG A O 1
ATOM 796 N N . TRP A 1 102 ? -10.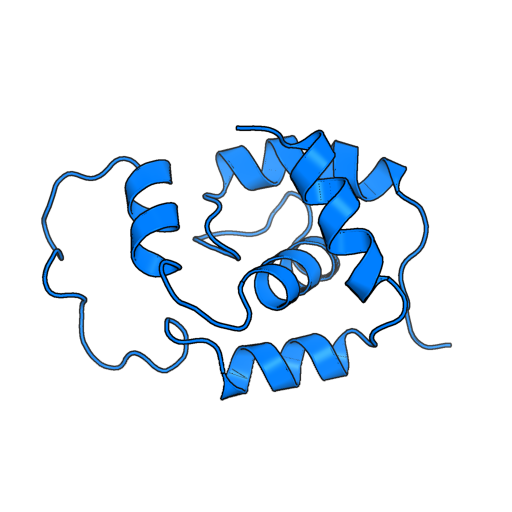574 -1.267 10.185 1.00 87.44 102 TRP A N 1
ATOM 797 C CA . TRP A 1 102 ? -10.419 -2.115 11.355 1.00 87.44 102 TRP A CA 1
ATOM 798 C C . TRP A 1 102 ? -9.099 -1.818 12.076 1.00 87.44 102 TRP A C 1
ATOM 800 O O . TRP A 1 102 ? -8.015 -2.150 11.590 1.00 87.44 102 TRP A O 1
ATOM 810 N N . GLU A 1 103 ? -9.220 -1.287 13.284 1.00 72.56 103 GLU A N 1
ATOM 811 C CA . GLU A 1 103 ? -8.191 -1.251 14.314 1.00 72.56 103 GLU A CA 1
ATOM 812 C C . GLU A 1 103 ? -8.750 -2.065 15.491 1.00 72.56 103 GLU A C 1
ATOM 814 O O . GLU A 1 103 ? -9.935 -1.956 15.811 1.00 72.56 103 GLU A O 1
ATOM 819 N N . ARG A 1 104 ? -7.960 -2.985 16.067 1.00 59.19 104 ARG A N 1
ATOM 820 C CA . ARG A 1 104 ? -8.441 -3.821 17.187 1.00 59.19 104 ARG A CA 1
ATOM 821 C C . ARG A 1 104 ? -8.980 -2.916 18.311 1.00 59.19 104 ARG A C 1
ATOM 823 O O . ARG A 1 104 ? -8.300 -1.943 18.629 1.00 59.19 104 ARG A O 1
ATOM 830 N N . PRO A 1 105 ? -10.104 -3.261 18.963 1.00 52.75 105 PRO A N 1
ATOM 831 C CA . PRO A 1 105 ? -10.355 -2.831 20.335 1.00 52.75 105 PRO A CA 1
ATOM 832 C C . PRO A 1 105 ? -9.293 -3.381 21.297 1.00 52.75 105 PRO A C 1
ATOM 834 O O . PRO A 1 105 ? -8.785 -4.506 21.046 1.00 52.75 105 PRO A O 1
#